Protein AF-A0A956D6F0-F1 (afdb_monomer)

pLDDT: mean 91.81, std 5.95, range [53.72, 97.88]

Foldseek 3Di:
DVPPVVVVVVLVCLLVCVLVVQPDAQPDFDCVQAQPPADPSQNRGAHNRRGRPSNVVSPVSNVCVVVVVVVCVVCVVVVVVQQVVLVVVDDPSVVVVVVVVVVVVVDDD

Radius of gyration: 21.66 Å; Cα contacts (8 Å, |Δi|>4): 102; chains: 1; bounding box: 41×32×58 Å

Structure (mmCIF, N/CA/C/O backbone):
data_AF-A0A956D6F0-F1
#
_entry.id   AF-A0A956D6F0-F1
#
loop_
_atom_site.group_PDB
_atom_site.id
_atom_site.type_symbol
_atom_site.label_atom_id
_atom_site.label_alt_id
_atom_site.label_comp_id
_atom_site.label_asym_id
_atom_site.label_entity_id
_atom_site.label_seq_id
_atom_site.pdbx_PDB_ins_code
_atom_site.Cartn_x
_atom_site.Cartn_y
_atom_site.Cartn_z
_atom_site.occupancy
_atom_site.B_iso_or_equiv
_atom_site.auth_seq_id
_atom_site.auth_comp_id
_atom_site.auth_asym_id
_atom_site.auth_atom_id
_atom_site.pdbx_PDB_model_num
ATOM 1 N N . MET A 1 1 ? 7.912 14.089 9.670 1.00 60.91 1 MET A N 1
ATOM 2 C CA . MET A 1 1 ? 6.660 14.272 8.893 1.00 60.91 1 MET A CA 1
ATOM 3 C C . MET A 1 1 ? 6.834 14.901 7.505 1.00 60.91 1 MET A C 1
ATOM 5 O O . MET A 1 1 ? 6.041 14.570 6.637 1.00 60.91 1 MET A O 1
ATOM 9 N N . ARG A 1 2 ? 7.845 15.748 7.238 1.00 75.69 2 ARG A N 1
ATOM 10 C CA . ARG A 1 2 ? 7.946 16.506 5.965 1.00 75.69 2 ARG A CA 1
ATOM 11 C C . ARG A 1 2 ? 8.053 15.656 4.683 1.00 75.69 2 ARG A C 1
ATOM 13 O O . ARG A 1 2 ? 7.651 16.131 3.632 1.00 75.69 2 ARG A O 1
ATOM 20 N N . LEU A 1 3 ? 8.542 14.416 4.774 1.00 87.88 3 LEU A N 1
ATOM 21 C CA . LEU A 1 3 ? 8.681 13.503 3.626 1.00 87.88 3 LEU A CA 1
ATOM 22 C C . LEU A 1 3 ? 7.494 12.542 3.433 1.00 87.88 3 LEU A C 1
ATOM 24 O O . LEU A 1 3 ? 7.364 11.952 2.368 1.00 87.88 3 LEU A O 1
ATOM 28 N N . GLY A 1 4 ? 6.619 12.384 4.432 1.00 91.00 4 GLY A N 1
ATOM 29 C CA . GLY A 1 4 ? 5.560 11.366 4.386 1.00 91.00 4 GLY A CA 1
ATOM 30 C C . GLY A 1 4 ? 4.465 11.702 3.376 1.00 91.00 4 GLY A C 1
ATOM 31 O O . GLY A 1 4 ? 4.157 10.903 2.500 1.00 91.00 4 GLY A O 1
ATOM 32 N N . VAL A 1 5 ? 3.925 12.920 3.458 1.00 94.00 5 VAL A N 1
ATOM 33 C CA . VAL A 1 5 ? 2.887 13.407 2.536 1.00 94.00 5 VAL A CA 1
ATOM 34 C C . VAL A 1 5 ? 3.337 13.361 1.070 1.00 94.00 5 VAL A C 1
ATOM 36 O O . VAL A 1 5 ? 2.618 12.763 0.273 1.00 94.00 5 VAL A O 1
ATOM 39 N N . PRO A 1 6 ? 4.501 13.921 0.677 1.00 95.44 6 PRO A N 1
ATOM 40 C CA . PRO A 1 6 ? 4.905 13.891 -0.727 1.00 95.44 6 PRO A CA 1
ATOM 41 C C . PRO A 1 6 ? 5.124 12.467 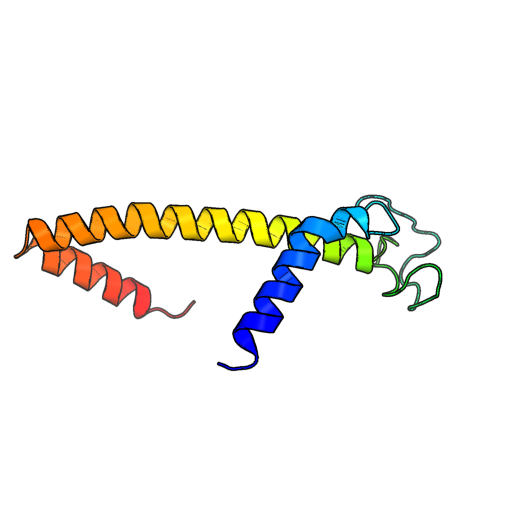-1.254 1.00 95.44 6 PRO A C 1
ATOM 43 O O . PRO A 1 6 ? 4.776 12.197 -2.399 1.00 95.44 6 PRO A O 1
ATOM 46 N N . LEU A 1 7 ? 5.624 11.540 -0.428 1.00 94.44 7 LEU A N 1
ATOM 47 C CA . LEU A 1 7 ? 5.790 10.142 -0.831 1.00 94.44 7 LEU A CA 1
ATOM 48 C C . LEU A 1 7 ? 4.441 9.452 -1.079 1.00 94.44 7 LEU A C 1
ATOM 50 O O . LEU A 1 7 ? 4.281 8.762 -2.082 1.00 94.44 7 LEU A O 1
ATOM 54 N N . VAL A 1 8 ? 3.462 9.669 -0.196 1.00 93.69 8 VAL A N 1
ATOM 55 C CA . VAL A 1 8 ? 2.107 9.117 -0.355 1.00 93.69 8 VAL A CA 1
ATOM 56 C C . VAL A 1 8 ? 1.426 9.691 -1.594 1.00 93.69 8 VAL A C 1
ATOM 58 O O . VAL A 1 8 ? 0.804 8.945 -2.344 1.00 93.69 8 VAL A O 1
ATOM 61 N N . VAL A 1 9 ? 1.573 10.995 -1.847 1.00 94.88 9 VAL A N 1
ATOM 62 C CA . VAL A 1 9 ? 1.029 11.640 -3.052 1.00 94.88 9 VAL A CA 1
ATOM 63 C C . VAL A 1 9 ? 1.661 11.059 -4.315 1.00 94.88 9 VAL A C 1
ATOM 65 O O . VAL A 1 9 ? 0.942 10.738 -5.258 1.00 94.88 9 VAL A O 1
ATOM 68 N N . LEU A 1 10 ? 2.983 10.868 -4.327 1.00 95.06 10 LEU A N 1
ATOM 69 C CA . LEU A 1 10 ? 3.679 10.245 -5.451 1.00 95.06 10 LEU A CA 1
ATOM 70 C C . LEU A 1 10 ? 3.203 8.805 -5.677 1.00 95.06 10 LEU A C 1
ATOM 72 O O . LEU A 1 10 ? 2.868 8.445 -6.802 1.00 95.06 10 LEU A O 1
ATOM 76 N N . PHE A 1 11 ? 3.126 7.998 -4.617 1.00 95.06 11 PHE A N 1
ATOM 77 C CA . PHE A 1 11 ? 2.620 6.630 -4.700 1.00 95.06 11 PHE A CA 1
ATOM 78 C C . PHE A 1 11 ? 1.186 6.593 -5.236 1.00 95.06 11 PHE A C 1
ATOM 80 O O . PHE A 1 11 ? 0.899 5.825 -6.148 1.00 95.06 11 PHE A O 1
ATOM 87 N N . ALA A 1 12 ? 0.296 7.445 -4.722 1.00 95.44 12 ALA A N 1
ATOM 88 C CA . ALA A 1 12 ? -1.087 7.520 -5.179 1.00 95.44 12 ALA A CA 1
ATOM 89 C C . ALA A 1 12 ? -1.175 7.925 -6.658 1.00 95.44 12 ALA A C 1
ATOM 91 O O . ALA A 1 12 ? -1.936 7.323 -7.413 1.00 95.44 12 ALA A O 1
ATOM 92 N N . ALA A 1 13 ? -0.363 8.891 -7.097 1.00 95.81 13 ALA A N 1
ATOM 93 C CA . ALA A 1 13 ? -0.287 9.274 -8.502 1.00 95.81 13 ALA A CA 1
ATOM 94 C C . ALA A 1 13 ? 0.179 8.099 -9.380 1.00 95.81 13 ALA A C 1
ATOM 96 O O . ALA A 1 13 ? -0.457 7.804 -10.389 1.00 95.81 13 ALA A O 1
ATOM 97 N N . LEU A 1 14 ? 1.225 7.374 -8.980 1.00 95.31 14 LEU A N 1
ATOM 98 C CA . LEU A 1 14 ? 1.693 6.187 -9.703 1.00 95.31 14 LEU A CA 1
ATOM 99 C C . LEU A 1 14 ? 0.669 5.044 -9.679 1.00 95.31 14 LEU A C 1
ATOM 101 O O . LEU A 1 14 ? 0.496 4.365 -10.679 1.00 95.31 14 LEU A O 1
ATOM 105 N N . ALA A 1 15 ? -0.060 4.840 -8.587 1.00 94.12 15 ALA A N 1
ATOM 106 C CA . ALA A 1 15 ? -1.094 3.811 -8.506 1.00 94.12 15 ALA A CA 1
ATOM 107 C C . ALA A 1 15 ? -2.314 4.126 -9.396 1.00 94.12 15 ALA A C 1
ATOM 109 O O . ALA A 1 15 ? -2.943 3.215 -9.932 1.00 94.12 15 ALA A O 1
ATOM 110 N N . ILE A 1 16 ? -2.662 5.405 -9.564 1.00 95.19 16 ILE A N 1
ATOM 111 C CA . ILE A 1 16 ? -3.803 5.834 -10.386 1.00 95.19 16 ILE A CA 1
ATOM 112 C C . ILE A 1 16 ? -3.414 5.906 -11.863 1.00 95.19 16 ILE A C 1
ATOM 114 O O . ILE A 1 16 ? -4.099 5.334 -12.707 1.00 95.19 16 ILE A O 1
ATOM 118 N N . PHE A 1 17 ? -2.321 6.606 -12.168 1.00 94.38 17 PHE A N 1
ATOM 119 C CA . PHE A 1 17 ? -1.912 6.905 -13.539 1.00 94.38 17 PHE A CA 1
ATOM 120 C C . PHE A 1 17 ? -0.915 5.890 -14.104 1.00 94.38 17 PHE A C 1
ATOM 122 O O . PHE A 1 17 ? -0.796 5.769 -15.318 1.00 94.38 17 PHE A O 1
ATOM 129 N N . GLY A 1 18 ? -0.219 5.134 -13.254 1.00 91.06 18 GLY A N 1
ATOM 130 C CA . GLY A 1 18 ? 0.845 4.210 -13.649 1.00 91.06 18 GLY A CA 1
ATOM 131 C C . GLY A 1 18 ? 0.467 3.205 -14.733 1.00 91.06 18 GLY A C 1
ATOM 132 O O . GLY A 1 18 ? 1.248 3.067 -15.666 1.00 91.06 18 GLY A O 1
ATOM 133 N N . PRO A 1 19 ? -0.711 2.553 -14.701 1.00 88.81 19 PRO A N 1
ATOM 134 C CA . PRO A 1 19 ? -1.105 1.641 -15.776 1.00 88.81 19 PRO A CA 1
ATOM 135 C C . PRO A 1 19 ? -1.184 2.301 -17.158 1.00 88.81 19 PRO A C 1
ATOM 137 O O . PRO A 1 19 ? -0.973 1.630 -18.158 1.00 88.81 19 PRO A O 1
ATOM 140 N N . TRP A 1 20 ? -1.453 3.610 -17.234 1.00 91.31 20 TRP A N 1
ATOM 141 C CA . TRP A 1 20 ? -1.433 4.358 -18.498 1.00 91.31 20 TRP A CA 1
ATOM 142 C C . TRP A 1 20 ? -0.031 4.819 -18.907 1.00 91.31 20 TRP A C 1
ATOM 144 O O . TRP A 1 20 ? 0.182 5.147 -20.069 1.00 91.31 20 TRP A O 1
ATOM 154 N N . LEU A 1 21 ? 0.912 4.865 -17.963 1.00 90.50 21 LEU A N 1
ATOM 155 C CA . LEU A 1 21 ? 2.324 5.156 -18.224 1.00 90.50 21 LEU A CA 1
ATOM 156 C C . LEU A 1 21 ? 3.146 3.888 -18.500 1.00 90.50 21 LEU A C 1
ATOM 158 O O . LEU A 1 21 ? 4.297 3.999 -18.918 1.00 90.50 21 LEU A O 1
ATOM 162 N N . ALA A 1 22 ? 2.592 2.704 -18.234 1.00 90.31 22 ALA A N 1
ATOM 163 C CA . ALA A 1 22 ? 3.274 1.435 -18.427 1.00 90.31 22 ALA A CA 1
ATOM 164 C C . ALA A 1 22 ? 3.583 1.210 -19.921 1.00 90.31 22 ALA A C 1
ATOM 166 O O . ALA A 1 22 ? 2.657 1.244 -20.735 1.00 90.31 22 ALA A O 1
ATOM 167 N N . PRO A 1 23 ? 4.856 0.976 -20.297 1.00 88.50 23 PRO A N 1
ATOM 168 C CA . PRO A 1 23 ? 5.217 0.775 -21.699 1.00 88.50 23 PRO A CA 1
ATOM 169 C C . PRO A 1 23 ? 4.682 -0.537 -22.292 1.00 88.50 23 PRO A C 1
ATOM 171 O O . PRO A 1 23 ? 4.435 -0.598 -23.495 1.00 88.50 23 PRO A O 1
ATOM 174 N N . TYR A 1 24 ? 4.499 -1.571 -21.461 1.00 91.69 24 TYR A N 1
ATOM 175 C CA . TYR A 1 24 ? 4.080 -2.906 -21.892 1.00 91.69 24 TYR A CA 1
ATOM 176 C C . TYR A 1 24 ? 2.988 -3.494 -20.989 1.00 91.69 24 TYR A C 1
ATOM 178 O O . TYR A 1 24 ? 2.727 -3.021 -19.881 1.00 91.69 24 TYR A O 1
ATOM 186 N N . ASP A 1 25 ? 2.350 -4.560 -21.473 1.00 91.19 25 ASP A N 1
ATOM 187 C CA . ASP A 1 25 ? 1.414 -5.365 -20.687 1.00 91.19 25 ASP A CA 1
ATOM 188 C C . ASP A 1 25 ? 2.188 -6.166 -19.613 1.00 91.19 25 ASP A C 1
ATOM 190 O O . ASP A 1 25 ? 3.119 -6.897 -19.961 1.00 91.19 25 ASP A O 1
ATOM 194 N N . PRO A 1 26 ? 1.829 -6.071 -18.315 1.00 90.25 26 PRO A N 1
ATOM 195 C CA . PRO A 1 26 ? 2.491 -6.810 -17.234 1.00 90.25 26 PRO A CA 1
ATOM 196 C C . PRO A 1 26 ? 2.328 -8.337 -17.329 1.00 90.25 26 PRO A C 1
ATOM 198 O O . PRO A 1 26 ? 2.966 -9.058 -16.565 1.00 90.25 26 PRO A O 1
ATOM 201 N N . MET A 1 27 ? 1.460 -8.843 -18.210 1.00 91.00 27 MET A N 1
ATOM 202 C CA . MET A 1 27 ? 1.280 -10.276 -18.464 1.00 91.00 27 MET A CA 1
ATOM 203 C C . MET A 1 27 ? 1.915 -10.739 -19.783 1.00 91.00 27 MET A C 1
ATOM 205 O O . MET A 1 27 ? 1.894 -11.936 -20.075 1.00 91.00 27 MET A O 1
ATOM 209 N N . ALA A 1 28 ? 2.488 -9.828 -20.576 1.00 91.75 28 ALA A N 1
ATOM 210 C CA . ALA A 1 28 ? 3.166 -10.183 -21.817 1.00 91.75 28 ALA A CA 1
ATOM 211 C C . ALA A 1 28 ? 4.540 -10.799 -21.527 1.00 91.75 28 ALA A C 1
ATOM 213 O O . ALA A 1 28 ? 5.470 -10.126 -21.090 1.00 91.75 28 ALA A O 1
ATOM 214 N N . ILE A 1 29 ? 4.645 -12.100 -21.784 1.00 90.88 29 ILE A N 1
ATOM 215 C CA . ILE A 1 29 ? 5.855 -12.898 -21.589 1.00 90.88 29 ILE A CA 1
ATOM 216 C C . ILE A 1 29 ? 6.703 -12.861 -22.867 1.00 90.88 29 ILE A C 1
ATOM 218 O O . ILE A 1 29 ? 6.207 -13.205 -23.941 1.00 90.88 29 ILE A O 1
ATOM 222 N N . ASP A 1 30 ? 7.987 -12.519 -22.738 1.00 90.81 30 ASP A N 1
ATOM 223 C CA . ASP A 1 30 ? 8.961 -12.541 -23.835 1.00 90.81 30 ASP A CA 1
ATOM 224 C C . ASP A 1 30 ? 10.283 -13.191 -23.399 1.00 90.81 30 ASP A C 1
ATOM 226 O O . ASP A 1 30 ? 11.234 -12.532 -22.979 1.00 90.81 30 ASP A O 1
ATOM 230 N N . LEU A 1 31 ? 10.369 -14.516 -23.544 1.00 90.81 31 LEU A N 1
ATOM 231 C CA . LEU A 1 31 ? 11.559 -15.279 -23.150 1.00 90.81 31 LEU A CA 1
ATOM 232 C C . LEU A 1 31 ? 12.822 -14.872 -23.923 1.00 90.81 31 LEU A C 1
ATOM 234 O O . LEU A 1 31 ? 13.921 -15.132 -23.434 1.00 90.81 31 LEU A O 1
ATOM 238 N N . ALA A 1 32 ? 12.701 -14.251 -25.103 1.00 90.38 32 ALA A N 1
ATOM 239 C CA . ALA A 1 32 ? 13.870 -13.809 -25.861 1.00 90.38 32 ALA A CA 1
ATOM 240 C C . ALA A 1 32 ? 14.625 -12.684 -25.137 1.00 90.38 32 ALA A C 1
ATOM 242 O O . ALA A 1 32 ? 15.838 -12.555 -25.297 1.00 90.38 32 ALA A O 1
ATOM 243 N N . HIS A 1 33 ? 13.918 -11.919 -24.305 1.00 88.62 33 HIS A N 1
ATOM 2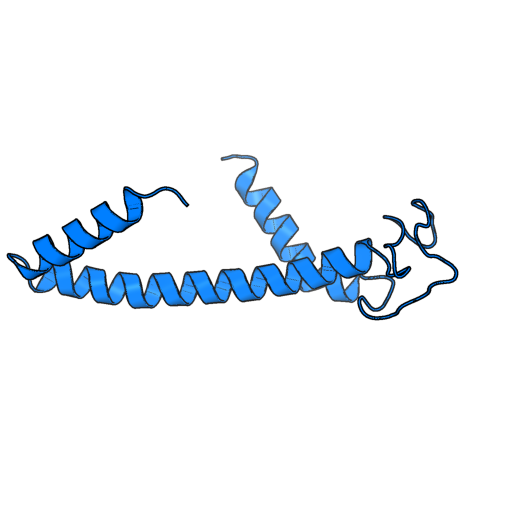44 C CA . HIS A 1 33 ? 14.470 -10.855 -23.479 1.00 88.62 33 HIS A CA 1
ATOM 245 C C . HIS A 1 33 ? 14.469 -11.221 -21.992 1.00 88.62 33 HIS A C 1
ATOM 247 O O . HIS A 1 33 ? 14.426 -10.326 -21.158 1.00 88.62 33 HIS A O 1
ATOM 253 N N . ALA A 1 34 ? 14.522 -12.502 -21.616 1.00 91.00 34 ALA A N 1
ATOM 254 C CA . ALA A 1 34 ? 14.651 -12.897 -20.211 1.00 91.00 34 ALA A CA 1
ATOM 255 C C . ALA A 1 34 ? 15.952 -12.356 -19.583 1.00 91.00 34 ALA A C 1
ATOM 257 O O . ALA A 1 34 ? 17.021 -12.424 -20.193 1.00 91.00 34 ALA A O 1
ATOM 258 N N . TYR A 1 35 ? 15.864 -11.843 -18.350 1.00 91.94 35 TYR A N 1
ATOM 259 C CA . TYR A 1 35 ? 16.984 -11.242 -17.607 1.00 91.94 35 TYR A CA 1
ATOM 260 C C . TYR A 1 35 ? 17.713 -10.105 -18.349 1.00 91.94 35 TYR A C 1
ATOM 262 O O . TYR A 1 35 ? 18.919 -9.902 -18.171 1.00 91.94 35 TYR A O 1
ATOM 270 N N . ALA A 1 36 ? 17.006 -9.347 -19.186 1.00 92.00 36 ALA A N 1
ATOM 271 C CA . ALA A 1 36 ? 17.586 -8.202 -19.868 1.00 92.00 36 ALA A CA 1
ATOM 272 C C . ALA A 1 36 ? 17.902 -7.084 -18.863 1.00 92.00 36 ALA A C 1
ATOM 274 O O . ALA A 1 36 ? 17.083 -6.713 -18.017 1.00 92.00 36 ALA A O 1
ATOM 275 N N . ALA A 1 37 ? 19.104 -6.518 -18.983 1.00 93.38 37 ALA A N 1
ATOM 276 C CA . ALA A 1 37 ? 19.516 -5.361 -18.198 1.00 93.38 37 ALA A CA 1
ATOM 277 C C . ALA A 1 37 ? 18.677 -4.109 -18.546 1.00 93.3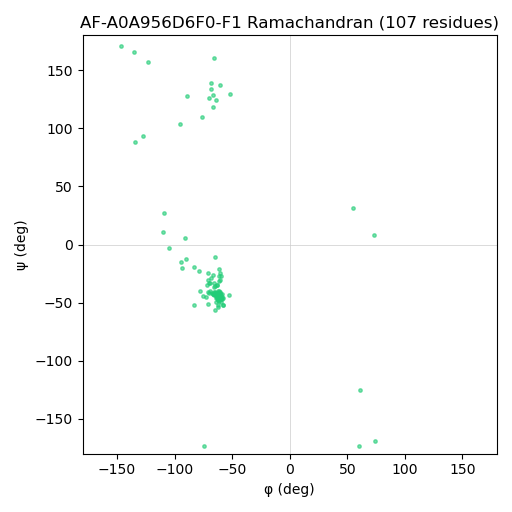8 37 ALA A C 1
ATOM 279 O O . ALA A 1 37 ? 18.092 -4.038 -19.635 1.00 93.38 37 ALA A O 1
ATOM 280 N N . PRO A 1 38 ? 18.643 -3.091 -17.663 1.00 93.50 38 PRO A N 1
ATOM 281 C CA . PRO A 1 38 ? 17.976 -1.822 -17.939 1.00 93.50 38 PRO A CA 1
ATOM 282 C C . PRO A 1 38 ? 18.425 -1.197 -19.264 1.00 93.50 38 PRO A C 1
ATOM 284 O O . PRO A 1 38 ? 19.619 -1.051 -19.530 1.00 93.50 38 PRO A O 1
ATOM 287 N N . SER A 1 39 ? 17.461 -0.818 -20.098 1.00 92.31 39 SER A N 1
ATOM 288 C CA . SER A 1 39 ? 17.679 -0.248 -21.428 1.00 92.31 39 SER A CA 1
ATOM 289 C C . SER A 1 39 ? 16.594 0.774 -21.781 1.00 92.31 39 SER A C 1
ATOM 291 O O . SER A 1 39 ? 15.584 0.899 -21.092 1.00 92.31 39 SER A O 1
ATOM 293 N N . ALA A 1 40 ? 16.771 1.509 -22.883 1.00 89.94 40 ALA A N 1
ATOM 294 C CA . ALA A 1 40 ? 15.747 2.441 -23.365 1.00 89.94 40 ALA A CA 1
ATOM 295 C C . ALA A 1 40 ? 14.425 1.737 -23.733 1.00 89.94 40 ALA A C 1
ATOM 297 O O . ALA A 1 40 ? 13.366 2.355 -23.637 1.00 89.94 40 ALA A O 1
ATOM 298 N N . ALA A 1 41 ? 14.496 0.457 -24.122 1.00 90.25 41 ALA A N 1
ATOM 299 C CA . ALA A 1 41 ? 13.329 -0.378 -24.384 1.00 90.25 41 ALA A CA 1
ATOM 300 C C . ALA A 1 41 ? 12.683 -0.887 -23.088 1.00 90.25 41 ALA A C 1
ATOM 302 O O . ALA A 1 41 ? 11.464 -0.873 -23.001 1.00 90.25 41 ALA A O 1
ATOM 303 N N . HIS A 1 42 ? 13.485 -1.268 -22.086 1.00 91.44 42 HIS A N 1
ATOM 304 C CA . HIS A 1 42 ? 13.036 -1.766 -20.780 1.00 91.44 42 HIS A CA 1
ATOM 305 C C . HIS A 1 42 ? 13.704 -0.981 -19.653 1.00 91.44 42 HIS A C 1
ATOM 307 O O . HIS A 1 42 ? 14.809 -1.316 -19.223 1.00 91.44 42 HIS A O 1
ATOM 313 N N . TRP A 1 43 ? 13.055 0.076 -19.164 1.00 91.25 43 TRP A N 1
ATOM 314 C CA . TRP A 1 43 ? 13.700 1.069 -18.288 1.00 91.25 43 TRP A CA 1
ATOM 315 C C . TRP A 1 43 ? 14.232 0.492 -16.975 1.00 91.25 43 TRP A C 1
ATOM 317 O O . TRP A 1 43 ? 15.227 0.984 -16.449 1.00 91.25 43 TRP A O 1
ATOM 327 N N . LEU A 1 44 ? 13.580 -0.550 -16.455 1.00 92.81 44 LEU A N 1
ATOM 328 C CA . LEU A 1 44 ? 14.011 -1.279 -15.259 1.00 92.81 44 LEU A CA 1
ATOM 329 C C . LEU A 1 44 ? 14.509 -2.698 -15.574 1.00 92.81 44 LEU A C 1
ATOM 331 O O . LEU A 1 44 ? 14.741 -3.479 -14.656 1.00 92.81 44 LEU A O 1
ATOM 335 N N . GLY A 1 45 ? 14.695 -3.019 -16.856 1.00 93.31 45 GLY A N 1
ATOM 336 C CA . GLY A 1 45 ? 14.993 -4.369 -17.319 1.00 93.31 45 GLY A CA 1
ATOM 337 C C . GLY A 1 45 ? 13.776 -5.294 -17.264 1.00 93.31 45 GLY A C 1
ATOM 338 O O . GLY A 1 45 ? 12.637 -4.859 -17.053 1.00 93.31 45 GLY A O 1
ATOM 339 N N . THR A 1 46 ? 14.034 -6.581 -17.461 1.00 95.25 46 THR A N 1
ATOM 340 C CA . THR A 1 46 ? 13.006 -7.623 -17.519 1.00 95.25 46 THR A CA 1
ATOM 341 C C . THR A 1 46 ? 13.245 -8.725 -16.487 1.00 95.25 46 THR A C 1
ATOM 343 O O . THR A 1 46 ? 14.358 -8.931 -15.997 1.00 95.25 46 THR A O 1
ATOM 346 N N . GLY A 1 47 ? 12.167 -9.427 -16.138 1.00 92.31 47 GLY A N 1
ATOM 347 C CA . GLY A 1 47 ? 12.201 -10.577 -15.239 1.00 92.31 47 GLY A CA 1
ATOM 348 C C . GLY A 1 47 ? 12.783 -11.848 -15.864 1.00 92.31 47 GLY A C 1
ATOM 349 O O . GLY A 1 47 ? 13.246 -11.880 -17.006 1.00 92.31 47 GLY A O 1
ATOM 350 N N . ASP A 1 48 ? 12.700 -12.932 -15.100 1.00 92.06 48 ASP A N 1
ATOM 351 C CA . ASP A 1 48 ? 13.051 -14.297 -15.506 1.00 92.06 48 ASP A CA 1
ATOM 352 C C . ASP A 1 48 ? 12.194 -14.818 -16.669 1.00 92.06 48 ASP A C 1
ATOM 354 O O . ASP A 1 48 ? 12.667 -15.561 -17.525 1.00 92.06 48 ASP A O 1
ATOM 358 N N . ASN A 1 49 ? 10.944 -14.373 -16.735 1.00 91.44 49 ASN A N 1
ATOM 359 C CA . ASN A 1 49 ? 10.013 -14.622 -17.832 1.00 91.44 49 ASN A CA 1
ATOM 360 C C . ASN A 1 49 ? 10.054 -13.540 -18.932 1.00 91.44 49 ASN A C 1
ATOM 362 O O . ASN A 1 49 ? 9.219 -13.556 -19.837 1.00 91.44 49 ASN A O 1
ATOM 366 N N . GLY A 1 50 ? 10.985 -12.585 -18.847 1.00 91.50 50 GLY A N 1
ATOM 367 C CA . GLY A 1 50 ? 11.118 -11.493 -19.811 1.00 91.50 50 GLY A CA 1
ATOM 368 C C . GLY A 1 50 ? 10.046 -10.405 -19.723 1.00 91.50 50 GLY A C 1
ATOM 369 O O . GLY A 1 50 ? 10.012 -9.517 -20.568 1.00 91.50 50 GLY A O 1
ATOM 370 N N . VAL A 1 51 ? 9.189 -10.433 -18.698 1.00 94.50 51 VAL A N 1
ATOM 371 C CA . VAL A 1 51 ? 8.196 -9.376 -18.465 1.00 94.50 51 VAL A CA 1
ATOM 372 C C . VAL A 1 51 ? 8.893 -8.077 -18.048 1.00 94.50 51 VAL A C 1
ATOM 374 O O . VAL A 1 51 ? 9.821 -8.092 -17.236 1.00 94.50 51 VAL A O 1
ATOM 377 N N . ASP A 1 52 ? 8.416 -6.943 -18.565 1.00 95.19 52 ASP A N 1
ATOM 378 C CA . ASP A 1 52 ? 8.928 -5.612 -18.233 1.00 95.19 52 ASP A CA 1
ATOM 379 C C . ASP A 1 52 ? 8.651 -5.223 -16.769 1.00 95.19 52 ASP A C 1
ATOM 381 O O . ASP A 1 52 ? 7.503 -5.091 -16.331 1.00 95.19 52 ASP A O 1
ATOM 385 N N . MET A 1 53 ? 9.722 -4.996 -16.003 1.00 94.94 53 MET A N 1
ATOM 386 C CA . MET A 1 53 ? 9.626 -4.794 -14.554 1.00 94.94 53 MET A CA 1
ATOM 387 C C . MET A 1 53 ? 8.962 -3.459 -14.183 1.00 94.94 53 MET A C 1
ATOM 389 O O . MET A 1 53 ? 8.249 -3.377 -13.183 1.00 94.94 53 MET A O 1
ATOM 393 N N . LEU A 1 54 ? 9.148 -2.408 -14.990 1.00 93.88 54 LEU A N 1
ATOM 394 C CA . LEU A 1 54 ? 8.488 -1.118 -14.759 1.00 93.88 54 LEU A CA 1
ATOM 395 C C . LEU A 1 54 ? 6.971 -1.257 -14.883 1.00 93.88 54 LEU A C 1
ATOM 397 O O . LEU A 1 54 ? 6.230 -0.794 -14.015 1.00 93.88 54 LEU A O 1
ATOM 401 N N . SER A 1 55 ? 6.519 -1.937 -15.932 1.00 94.38 55 SER A N 1
ATOM 402 C CA . SER A 1 55 ? 5.106 -2.200 -16.184 1.00 94.38 55 SER A CA 1
ATOM 403 C C . SER A 1 55 ? 4.482 -3.016 -15.050 1.00 94.38 55 SER A C 1
ATOM 405 O O . SER A 1 55 ? 3.404 -2.659 -14.565 1.00 94.38 55 SER A O 1
ATOM 407 N N . VAL A 1 56 ? 5.184 -4.041 -14.552 1.00 94.56 56 VAL A N 1
ATOM 408 C CA . VAL A 1 56 ? 4.760 -4.834 -13.382 1.00 94.56 56 VAL A CA 1
ATOM 409 C C . VAL A 1 56 ? 4.630 -3.969 -12.135 1.00 94.56 56 VAL A C 1
ATOM 411 O O . VAL A 1 56 ? 3.618 -4.051 -11.440 1.00 94.56 56 VAL A O 1
ATOM 414 N N . LEU A 1 57 ? 5.610 -3.110 -11.852 1.00 94.88 57 LEU A N 1
ATOM 415 C CA . LEU A 1 57 ? 5.580 -2.251 -10.668 1.00 94.88 57 LEU A CA 1
ATOM 416 C C . LEU A 1 57 ? 4.436 -1.233 -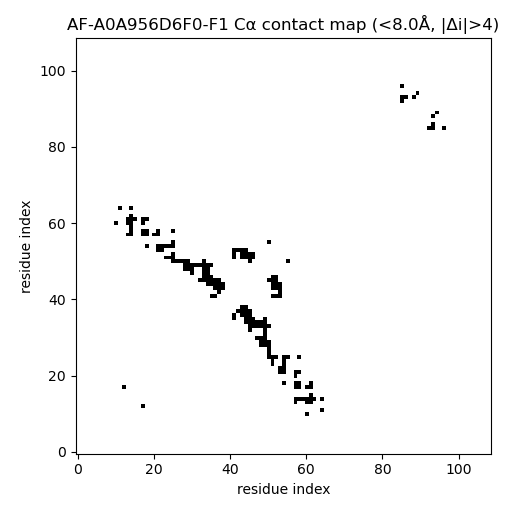10.715 1.00 94.88 57 LEU A C 1
ATOM 418 O O . LEU A 1 57 ? 3.766 -1.032 -9.705 1.00 94.88 57 LEU A O 1
ATOM 422 N N . LEU A 1 58 ? 4.171 -0.616 -11.869 1.00 95.50 58 LEU A N 1
ATOM 423 C CA . LEU A 1 58 ? 3.088 0.364 -12.016 1.00 95.50 58 LEU A CA 1
ATOM 424 C C . LEU A 1 58 ? 1.702 -0.279 -11.863 1.00 95.50 58 LEU A C 1
ATOM 426 O O . LEU A 1 58 ? 0.837 0.255 -11.163 1.00 95.50 58 LEU A O 1
ATOM 430 N N . HIS A 1 59 ? 1.497 -1.459 -12.451 1.00 95.50 59 HIS A N 1
ATOM 431 C CA . HIS A 1 59 ? 0.254 -2.215 -12.278 1.00 95.50 59 HIS A CA 1
ATOM 432 C C . HIS A 1 59 ? 0.113 -2.772 -10.855 1.00 95.50 59 HIS A C 1
ATOM 434 O O . HIS A 1 59 ? -0.968 -2.709 -10.262 1.00 95.50 59 HIS A O 1
ATOM 440 N N . GLY A 1 60 ? 1.215 -3.252 -10.275 1.00 94.62 60 GLY A N 1
ATOM 441 C CA . GLY A 1 60 ? 1.288 -3.711 -8.893 1.00 94.62 60 GLY A CA 1
ATOM 442 C C . GLY A 1 60 ? 0.977 -2.597 -7.894 1.00 94.62 60 GLY A C 1
ATOM 443 O O . GLY A 1 60 ? 0.227 -2.826 -6.949 1.00 94.62 60 GLY A O 1
ATOM 444 N N . ALA A 1 61 ? 1.456 -1.372 -8.135 1.00 95.50 61 ALA A N 1
ATOM 445 C CA . ALA A 1 61 ? 1.154 -0.207 -7.306 1.00 95.50 61 ALA A CA 1
ATOM 446 C C . ALA A 1 61 ? -0.352 0.093 -7.267 1.00 95.50 61 ALA A C 1
ATOM 448 O O . ALA A 1 61 ? -0.900 0.340 -6.190 1.00 95.50 61 ALA A O 1
ATOM 449 N N . ARG A 1 62 ? -1.049 -0.000 -8.411 1.00 95.44 62 ARG A N 1
ATOM 450 C CA . ARG A 1 62 ? -2.515 0.130 -8.462 1.00 95.44 62 ARG A CA 1
ATOM 451 C C . ARG A 1 62 ? -3.206 -0.931 -7.617 1.00 95.44 62 ARG A C 1
ATOM 453 O O . ARG A 1 62 ? -4.079 -0.600 -6.815 1.00 95.44 62 ARG A O 1
ATOM 460 N N . LEU A 1 63 ? -2.825 -2.196 -7.796 1.00 95.56 63 LEU A N 1
ATOM 461 C CA . LEU A 1 63 ? -3.416 -3.309 -7.056 1.00 95.56 63 LEU A CA 1
ATOM 462 C C . LEU A 1 63 ? -3.184 -3.155 -5.547 1.00 95.56 63 LEU A C 1
ATOM 464 O O . LEU A 1 63 ? -4.136 -3.231 -4.774 1.00 95.56 63 LEU A O 1
ATOM 468 N N . ALA A 1 64 ? -1.947 -2.868 -5.139 1.00 95.75 64 ALA A N 1
ATOM 469 C CA . ALA A 1 64 ? -1.582 -2.635 -3.746 1.00 95.75 64 ALA A CA 1
ATOM 470 C C . ALA A 1 64 ? -2.364 -1.462 -3.138 1.00 95.75 64 ALA A C 1
ATOM 472 O O . ALA A 1 64 ? -2.863 -1.572 -2.019 1.00 95.75 64 ALA A O 1
ATOM 473 N N . GLY A 1 65 ? -2.528 -0.366 -3.886 1.00 95.75 65 GLY A N 1
ATOM 474 C CA . GLY A 1 65 ? -3.317 0.787 -3.460 1.00 95.75 65 GLY A CA 1
ATOM 475 C C . GLY A 1 65 ? -4.792 0.447 -3.236 1.00 95.75 65 GLY A C 1
ATOM 476 O O . GLY A 1 65 ? -5.348 0.788 -2.194 1.00 95.75 65 GLY A O 1
ATOM 477 N N . VAL A 1 66 ? -5.421 -0.269 -4.175 1.00 96.25 66 VAL A N 1
ATOM 478 C CA . VAL A 1 66 ? -6.830 -0.686 -4.060 1.00 96.25 66 VAL A CA 1
ATOM 479 C C . VAL A 1 66 ? -7.026 -1.644 -2.886 1.00 96.25 66 VAL A C 1
ATOM 481 O O . VAL A 1 66 ? -7.910 -1.424 -2.061 1.00 96.25 66 VAL A O 1
ATOM 484 N N . VAL A 1 67 ? -6.193 -2.681 -2.780 1.00 97.31 67 VAL A N 1
ATOM 485 C CA . VAL A 1 67 ? -6.280 -3.661 -1.688 1.00 97.31 67 VAL A CA 1
ATOM 486 C C . VAL A 1 67 ? -6.049 -2.985 -0.339 1.00 97.31 67 VAL A C 1
ATOM 488 O O . VAL A 1 67 ? -6.838 -3.184 0.580 1.00 97.31 67 VAL A O 1
ATOM 491 N N . GLY A 1 68 ? -5.023 -2.137 -0.228 1.00 95.75 68 GLY A N 1
ATOM 492 C CA . GLY A 1 68 ? -4.731 -1.396 0.997 1.00 95.75 68 GLY A CA 1
ATOM 493 C C . GLY A 1 68 ? -5.895 -0.503 1.425 1.00 95.75 68 GLY A C 1
ATOM 494 O O . GLY A 1 68 ? -6.296 -0.535 2.588 1.00 95.75 68 GLY A O 1
ATOM 495 N N . LEU A 1 69 ? -6.493 0.238 0.486 1.00 95.88 69 LEU A N 1
ATOM 496 C CA . LEU A 1 69 ? -7.641 1.097 0.774 1.00 95.88 69 LEU A CA 1
ATOM 497 C C . LEU A 1 69 ? -8.858 0.290 1.243 1.00 95.88 69 LEU A C 1
ATOM 499 O O . LEU A 1 69 ? -9.519 0.689 2.201 1.00 95.88 69 LEU A O 1
ATOM 503 N N . LEU A 1 70 ? -9.133 -0.850 0.603 1.00 97.69 70 LEU A N 1
ATOM 504 C CA . LEU A 1 70 ? -10.219 -1.737 1.011 1.00 97.69 70 LEU A CA 1
ATOM 505 C C . LEU A 1 70 ? -9.978 -2.281 2.419 1.00 97.69 70 LEU A C 1
ATOM 507 O O . LEU A 1 70 ? -10.843 -2.129 3.275 1.00 97.69 70 LEU A O 1
ATOM 511 N N . VAL A 1 71 ? -8.804 -2.853 2.691 1.00 97.44 71 VAL A N 1
ATOM 512 C CA . VAL A 1 71 ? -8.472 -3.421 4.007 1.00 97.44 71 VAL A CA 1
ATOM 513 C C . VAL A 1 71 ? -8.581 -2.367 5.106 1.00 97.44 71 VAL A C 1
ATOM 515 O O . VAL A 1 71 ? -9.202 -2.623 6.135 1.00 97.44 71 VAL A O 1
ATOM 518 N N . VAL A 1 72 ? -8.032 -1.169 4.889 1.00 96.69 72 VAL A N 1
ATOM 519 C CA . VAL A 1 72 ? -8.131 -0.071 5.861 1.00 96.69 72 VAL A CA 1
ATOM 520 C C . VAL A 1 72 ? -9.583 0.351 6.056 1.00 96.69 72 VAL A C 1
ATOM 522 O O . VAL A 1 72 ? -10.014 0.497 7.195 1.00 96.69 72 VAL A O 1
ATOM 525 N N . GLY A 1 73 ? -10.355 0.502 4.977 1.00 97.69 73 GLY A N 1
ATOM 526 C CA . GLY A 1 73 ? -11.773 0.850 5.057 1.00 97.69 73 GLY A CA 1
ATOM 527 C C . GLY A 1 73 ? -12.584 -0.182 5.842 1.00 97.69 73 GLY A C 1
ATOM 528 O O . GLY A 1 73 ? -13.355 0.184 6.731 1.00 97.69 73 GLY A O 1
ATOM 529 N N . PHE A 1 74 ? -12.370 -1.471 5.572 1.00 97.88 74 PHE A N 1
ATOM 530 C CA . PHE A 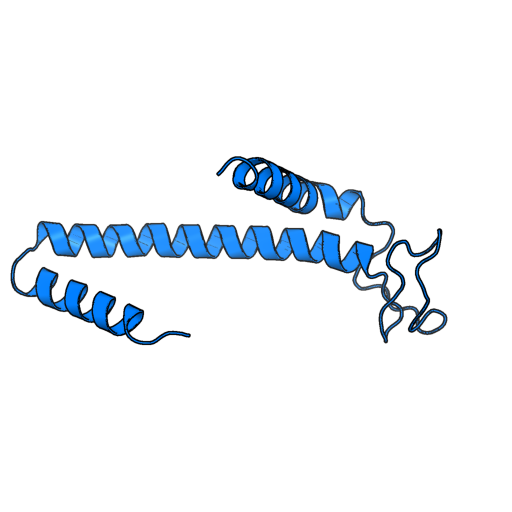1 74 ? -13.012 -2.570 6.292 1.00 97.88 74 PHE A CA 1
ATOM 531 C C . PHE A 1 74 ? -12.629 -2.559 7.774 1.00 97.88 74 PHE A C 1
ATOM 533 O O . PHE A 1 74 ? -13.506 -2.482 8.635 1.00 97.88 74 PHE A O 1
ATOM 540 N N . THR A 1 75 ? -11.336 -2.558 8.086 1.00 96.25 75 THR A N 1
ATOM 541 C CA . THR A 1 75 ? -10.853 -2.573 9.471 1.00 96.25 75 THR A CA 1
ATOM 542 C C . THR A 1 75 ? -11.308 -1.338 10.243 1.00 96.25 75 THR A C 1
ATOM 544 O O . THR A 1 75 ? -11.756 -1.467 11.378 1.00 96.25 75 THR A O 1
ATOM 547 N N . ALA A 1 76 ? -11.273 -0.150 9.636 1.00 96.94 76 ALA A N 1
ATOM 548 C CA . ALA A 1 76 ? -11.753 1.074 10.268 1.00 96.94 76 ALA A CA 1
ATOM 549 C C . ALA A 1 76 ? -13.259 1.012 10.545 1.00 96.94 76 ALA A C 1
ATOM 551 O O . ALA A 1 76 ? -13.690 1.370 11.637 1.00 96.94 76 ALA A O 1
ATOM 552 N N . THR A 1 77 ? -14.061 0.519 9.599 1.00 97.56 77 THR A N 1
ATOM 553 C CA . THR A 1 77 ? -15.518 0.412 9.765 1.00 97.56 77 THR A CA 1
ATOM 554 C C . THR A 1 77 ? -15.876 -0.565 10.881 1.00 97.56 77 THR A C 1
ATOM 556 O O . THR A 1 77 ? -16.544 -0.192 11.845 1.00 97.56 77 THR A O 1
ATOM 559 N N . PHE A 1 78 ? -15.401 -1.809 10.794 1.00 96.62 78 PHE A N 1
ATOM 560 C CA . PHE A 1 78 ? -15.727 -2.844 11.775 1.00 96.62 78 PHE A CA 1
ATOM 561 C C . PHE A 1 78 ? -15.072 -2.579 13.131 1.00 96.62 78 PHE A C 1
ATOM 563 O O . PHE A 1 78 ? -15.732 -2.701 14.161 1.00 96.62 78 PHE A O 1
ATOM 570 N N . GLY A 1 79 ? -13.810 -2.148 13.140 1.00 94.31 79 GLY A N 1
ATOM 571 C CA . GLY A 1 79 ? -13.090 -1.784 14.358 1.00 94.31 79 GLY A CA 1
ATOM 572 C C . GLY A 1 79 ? -13.768 -0.636 15.103 1.00 94.31 79 GLY A C 1
ATOM 573 O O . GLY A 1 79 ? -13.922 -0.710 16.319 1.00 94.31 79 GLY A O 1
ATOM 574 N N . THR A 1 80 ? -14.265 0.376 14.384 1.00 95.12 80 THR A N 1
ATOM 575 C CA . THR A 1 80 ? -15.003 1.492 14.997 1.00 95.12 80 THR A CA 1
ATOM 576 C C . THR A 1 80 ? -16.347 1.041 15.561 1.00 95.12 80 THR A C 1
ATOM 578 O O . THR A 1 80 ? -16.697 1.445 16.664 1.00 95.12 80 THR A O 1
ATOM 581 N N . VAL A 1 81 ? -17.092 0.181 14.858 1.00 95.19 81 VAL A N 1
ATOM 582 C CA . VAL A 1 81 ? -18.362 -0.370 15.369 1.00 95.19 81 VAL A CA 1
ATOM 583 C C . VAL A 1 81 ? -18.130 -1.186 16.642 1.00 95.19 81 VAL A C 1
ATOM 585 O O . VAL A 1 81 ? -18.817 -0.972 17.638 1.00 95.19 81 VAL A O 1
ATOM 588 N N . ILE A 1 82 ? -17.141 -2.084 16.639 1.00 92.12 82 ILE A N 1
ATOM 589 C CA . ILE A 1 82 ? -16.799 -2.905 17.809 1.00 92.12 82 ILE A CA 1
ATOM 590 C C . ILE A 1 82 ? -16.330 -2.016 18.967 1.00 92.12 82 ILE A C 1
ATOM 592 O O . ILE A 1 82 ? -16.811 -2.175 20.087 1.00 92.12 82 ILE A O 1
ATOM 596 N N . GLY A 1 83 ? -15.448 -1.049 18.700 1.00 92.62 83 GLY A N 1
ATOM 597 C CA . GLY A 1 83 ? -14.955 -0.108 19.706 1.00 92.62 83 GLY A CA 1
ATOM 598 C C . GLY A 1 83 ? -16.061 0.770 20.296 1.00 92.62 83 GLY A C 1
ATOM 599 O O . GLY A 1 83 ? -16.115 0.970 21.506 1.00 92.62 83 GLY A O 1
ATOM 600 N N . ALA A 1 84 ? -17.000 1.238 19.470 1.00 92.94 84 ALA A N 1
ATOM 601 C CA . ALA A 1 84 ? -18.153 2.002 19.935 1.00 92.94 84 ALA A CA 1
ATOM 602 C C . ALA A 1 84 ? -19.085 1.157 20.818 1.00 92.94 84 ALA A C 1
ATOM 604 O O . ALA A 1 84 ? -19.557 1.642 21.844 1.00 92.94 84 ALA A O 1
ATOM 605 N N . LEU A 1 85 ? -19.325 -0.111 20.458 1.00 90.19 85 LEU A N 1
ATOM 606 C CA . LEU A 1 85 ? -20.117 -1.038 21.274 1.00 90.19 85 LEU A CA 1
ATOM 607 C C . LEU A 1 85 ? -19.442 -1.341 22.618 1.00 90.19 85 LEU A C 1
ATOM 609 O O . LEU A 1 85 ? -20.131 -1.370 23.637 1.00 90.19 85 LEU A O 1
ATOM 613 N N . ALA A 1 86 ? -18.118 -1.521 22.630 1.00 89.75 86 ALA A N 1
ATOM 614 C CA . ALA A 1 86 ? -17.332 -1.699 23.851 1.00 89.75 86 ALA A CA 1
ATOM 615 C C . ALA A 1 86 ? -17.500 -0.498 24.793 1.00 89.75 86 ALA A C 1
ATOM 617 O O . ALA A 1 86 ? -17.921 -0.659 25.940 1.00 89.75 86 ALA A O 1
ATOM 618 N N . GLY A 1 87 ? -17.282 0.711 24.263 1.00 89.31 87 GLY A N 1
ATOM 619 C CA . GLY A 1 87 ? -17.395 1.954 25.023 1.00 89.31 87 GLY A CA 1
ATOM 620 C C . GLY A 1 87 ? -18.821 2.268 25.486 1.00 89.31 87 GLY A C 1
ATOM 621 O O . GLY A 1 87 ? -18.998 2.827 26.565 1.00 89.31 87 GLY A O 1
ATOM 622 N N . TYR A 1 88 ? -19.844 1.891 24.710 1.00 91.81 88 TYR A N 1
ATOM 623 C CA . TYR A 1 88 ? -21.245 2.091 25.092 1.00 91.81 88 TYR A CA 1
ATOM 624 C C . TYR A 1 88 ? -21.716 1.099 26.164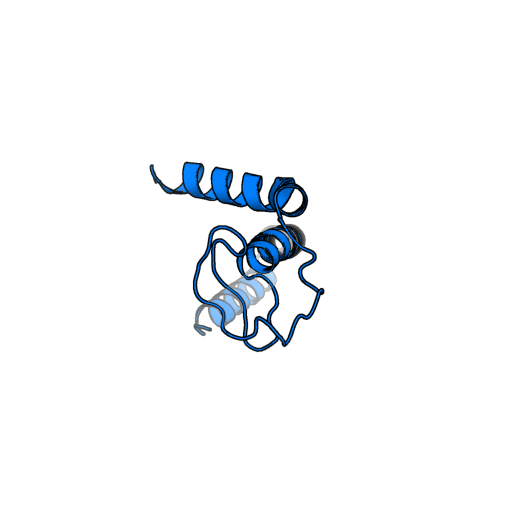 1.00 91.81 88 TYR A C 1
ATOM 626 O O . TYR A 1 88 ? -22.389 1.499 27.113 1.00 91.81 88 TYR A O 1
ATOM 634 N N . ALA A 1 89 ? -21.384 -0.190 26.026 1.00 90.88 89 ALA A N 1
ATOM 635 C CA . ALA A 1 89 ? -21.798 -1.220 26.980 1.00 90.88 89 ALA A CA 1
ATOM 636 C C . ALA A 1 89 ? -21.051 -1.109 28.320 1.00 90.88 89 ALA A C 1
ATOM 638 O O . ALA A 1 89 ? -21.628 -1.393 29.372 1.00 90.88 89 ALA A O 1
ATOM 639 N N . GLY A 1 90 ? -19.779 -0.699 28.281 1.00 85.75 90 GLY A N 1
ATOM 640 C CA . GLY A 1 90 ? -18.920 -0.579 29.454 1.00 85.75 90 GLY A CA 1
ATOM 641 C C . GLY A 1 90 ? -18.714 -1.898 30.218 1.00 85.75 90 GLY A C 1
ATOM 642 O O . GLY A 1 90 ? -19.119 -2.993 29.808 1.00 85.75 90 GLY A O 1
ATOM 643 N N . GLY A 1 91 ? -18.052 -1.802 31.372 1.00 91.06 91 GLY A N 1
ATOM 644 C CA . GLY A 1 91 ? -17.920 -2.904 32.325 1.00 91.06 91 GLY A CA 1
ATOM 645 C C . GLY A 1 91 ? -17.204 -4.139 31.762 1.00 91.06 91 GLY A C 1
ATOM 646 O O . GLY A 1 91 ? -16.066 -4.071 31.309 1.00 91.06 91 GLY A O 1
ATOM 647 N N . ARG A 1 92 ? -17.853 -5.310 31.842 1.00 88.38 92 ARG A N 1
ATOM 648 C CA . ARG A 1 92 ? -17.230 -6.604 31.494 1.00 88.38 92 ARG A CA 1
ATOM 649 C C . ARG A 1 92 ? -16.985 -6.778 29.993 1.00 88.38 92 ARG A C 1
ATOM 651 O O . ARG A 1 92 ? -16.046 -7.479 29.629 1.00 88.38 92 ARG A O 1
ATOM 658 N N . VAL A 1 93 ? -17.826 -6.180 29.146 1.00 87.75 93 VAL A N 1
ATOM 659 C CA . VAL A 1 93 ? -17.697 -6.277 27.680 1.00 87.75 93 VAL A CA 1
ATOM 660 C C . VAL A 1 93 ? -16.509 -5.447 27.204 1.00 87.75 93 VAL A C 1
ATOM 662 O O . VAL A 1 93 ? -15.684 -5.948 26.447 1.00 87.75 93 VAL A O 1
ATOM 665 N N . ASP A 1 94 ? -16.381 -4.225 27.720 1.00 91.00 94 ASP A N 1
ATOM 666 C CA . ASP A 1 94 ? -15.250 -3.338 27.441 1.00 91.00 94 ASP A CA 1
ATOM 667 C C . ASP A 1 94 ? -13.909 -3.961 27.858 1.00 91.00 94 ASP A C 1
ATOM 669 O O . ASP A 1 94 ? -12.977 -4.046 27.058 1.00 91.00 94 ASP A O 1
ATOM 673 N N . HIS A 1 95 ? -13.842 -4.521 29.073 1.00 91.56 95 HIS A N 1
ATOM 674 C CA . HIS A 1 95 ? -12.644 -5.220 29.543 1.00 91.56 95 HIS A CA 1
ATOM 675 C C . HIS A 1 95 ? -12.273 -6.433 28.682 1.00 91.56 95 HIS A C 1
ATOM 677 O O . HIS A 1 95 ? -11.092 -6.640 28.413 1.00 91.56 95 HIS A O 1
ATOM 683 N N . ALA A 1 96 ? -13.251 -7.236 28.251 1.00 91.25 96 ALA A N 1
ATOM 684 C CA . ALA A 1 96 ? -12.982 -8.407 27.418 1.00 91.25 96 ALA A CA 1
ATOM 685 C C . ALA A 1 96 ? -12.451 -8.016 26.028 1.00 91.25 96 ALA A C 1
ATOM 687 O O . ALA A 1 96 ? -11.508 -8.634 25.537 1.00 91.25 96 ALA A O 1
ATOM 688 N N . LEU A 1 97 ? -13.035 -6.984 25.408 1.00 90.31 97 LEU A N 1
ATOM 689 C CA . LEU A 1 97 ? -12.626 -6.509 24.085 1.00 90.31 97 LEU A CA 1
ATOM 690 C C . LEU A 1 97 ? -11.267 -5.804 24.120 1.00 90.31 97 LEU A C 1
ATOM 692 O O . LEU A 1 97 ? -10.432 -6.062 23.255 1.00 90.31 97 LEU A O 1
ATOM 696 N N . SER A 1 98 ? -11.016 -4.988 25.143 1.00 90.38 98 SER A N 1
ATOM 697 C CA . SER A 1 98 ? -9.716 -4.340 25.343 1.00 90.38 98 SER A CA 1
ATOM 698 C C . SER A 1 98 ? -8.610 -5.368 25.596 1.00 90.38 98 SER A C 1
ATOM 700 O O . SER A 1 98 ? -7.574 -5.322 24.943 1.00 90.38 98 SER A O 1
ATOM 702 N N . ALA A 1 99 ? -8.861 -6.379 26.438 1.00 90.81 99 ALA A N 1
ATOM 703 C CA . ALA A 1 99 ? -7.894 -7.452 26.682 1.00 90.81 99 ALA A CA 1
ATOM 704 C C . ALA A 1 99 ? -7.593 -8.282 25.421 1.00 90.81 99 ALA A C 1
ATOM 706 O O . ALA A 1 99 ? -6.463 -8.731 25.227 1.00 90.81 99 ALA A O 1
ATOM 707 N N . LEU A 1 100 ? -8.587 -8.487 24.550 1.00 90.38 100 LEU A N 1
ATOM 708 C CA . LEU A 1 100 ? -8.371 -9.139 23.260 1.00 90.38 100 LEU A CA 1
ATOM 709 C C . LEU A 1 100 ? -7.487 -8.286 22.340 1.00 90.38 100 LEU A C 1
ATOM 711 O O . LEU A 1 100 ? -6.593 -8.829 21.696 1.00 90.38 100 LEU A O 1
ATOM 715 N N . ALA A 1 101 ? -7.710 -6.971 22.283 1.00 89.44 101 ALA A N 1
ATOM 716 C CA . ALA A 1 101 ? -6.867 -6.062 21.509 1.00 89.44 101 ALA A CA 1
ATOM 717 C C . ALA A 1 101 ? -5.415 -6.070 22.018 1.00 89.44 101 ALA A C 1
ATOM 719 O O . ALA A 1 101 ? -4.493 -6.228 21.217 1.00 89.44 101 ALA A O 1
ATOM 720 N N . AS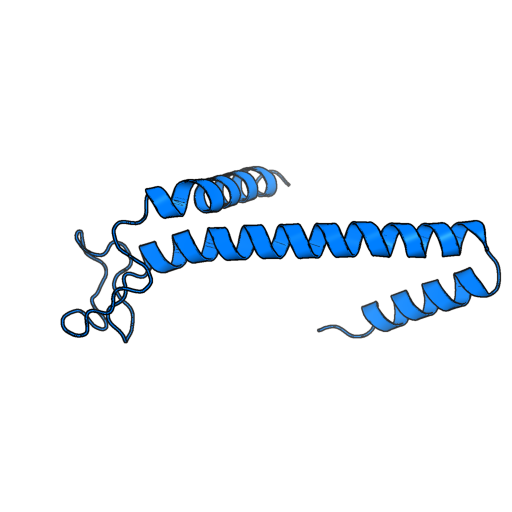P A 1 102 ? -5.224 -6.013 23.339 1.00 91.69 102 ASP A N 1
ATOM 721 C CA . ASP A 1 102 ? -3.904 -6.102 23.971 1.00 91.69 102 ASP A CA 1
ATOM 722 C C . ASP A 1 102 ? -3.204 -7.423 23.626 1.00 91.69 102 ASP A C 1
ATOM 724 O O . ASP A 1 102 ? -2.026 -7.425 23.275 1.00 91.69 102 ASP A O 1
ATOM 728 N N . LEU A 1 103 ? -3.931 -8.548 23.660 1.00 92.12 103 LEU A N 1
ATOM 729 C CA . LEU A 1 103 ? -3.404 -9.860 23.275 1.00 92.12 103 LEU A CA 1
ATOM 730 C C . LEU A 1 103 ? -2.937 -9.869 21.814 1.00 92.12 103 LEU A C 1
ATOM 732 O O . LEU A 1 103 ? -1.852 -10.364 21.522 1.00 92.12 103 LEU A O 1
ATOM 736 N N . LEU A 1 104 ? -3.741 -9.319 20.901 1.00 88.25 104 LEU A N 1
ATOM 737 C CA . LEU A 1 104 ? -3.399 -9.252 19.479 1.00 88.25 104 LEU A CA 1
ATOM 738 C C . LEU A 1 104 ? -2.180 -8.356 19.225 1.00 88.25 104 LEU A C 1
ATOM 740 O O . LEU A 1 104 ? -1.368 -8.680 18.366 1.00 88.25 104 LEU A O 1
ATOM 744 N N . GLN A 1 105 ? -2.023 -7.262 19.973 1.00 89.06 105 GLN A N 1
ATOM 745 C CA . GLN A 1 105 ? -0.857 -6.379 19.865 1.00 89.06 105 GLN A CA 1
ATOM 746 C C . GLN A 1 105 ? 0.389 -6.923 20.580 1.00 89.06 105 GLN A C 1
ATOM 748 O O . GLN A 1 105 ? 1.504 -6.529 20.237 1.00 89.06 105 GLN A O 1
ATOM 753 N N . ALA A 1 106 ? 0.224 -7.817 21.558 1.00 92.62 106 ALA A N 1
ATOM 754 C CA . ALA A 1 106 ? 1.329 -8.424 22.299 1.00 92.62 106 ALA A CA 1
ATOM 755 C C . ALA A 1 106 ? 2.141 -9.420 21.458 1.00 92.62 106 ALA A C 1
ATOM 757 O O . ALA A 1 106 ? 3.318 -9.640 21.750 1.00 92.62 106 ALA A O 1
ATOM 758 N N . PHE A 1 107 ? 1.538 -10.009 20.421 1.00 85.19 107 PHE A N 1
ATOM 759 C CA . PHE A 1 107 ? 2.234 -10.876 19.474 1.00 85.19 107 PHE A CA 1
ATOM 760 C C . PHE A 1 107 ? 2.666 -10.076 18.237 1.00 85.19 107 PHE A C 1
ATOM 762 O O . PHE A 1 107 ? 1.828 -9.787 17.382 1.00 85.19 107 PHE A O 1
ATOM 769 N N . PRO A 1 108 ? 3.958 -9.719 18.100 1.00 74.81 108 PRO A N 1
ATOM 770 C CA . PRO A 1 108 ? 4.454 -9.132 16.864 1.00 74.81 108 PRO A CA 1
ATOM 771 C C . PRO A 1 108 ? 4.398 -10.177 15.740 1.00 74.81 108 PRO A C 1
ATOM 773 O O . PRO A 1 108 ? 4.879 -11.300 15.908 1.00 74.81 108 PRO A O 1
ATOM 776 N N . GLY A 1 109 ? 3.789 -9.793 14.618 1.00 53.72 109 GLY A N 1
ATOM 777 C CA . GLY A 1 109 ? 3.873 -10.490 13.332 1.00 53.72 109 GLY A CA 1
ATOM 778 C C . GLY A 1 109 ? 4.950 -9.897 12.437 1.00 53.72 109 GLY A C 1
ATOM 779 O O . GLY A 1 109 ? 5.277 -8.702 12.627 1.00 53.72 109 GLY A O 1
#

Nearest PDB structures (foldseek):
  8xfc-assembly1_C  TM=8.161E-01  e=3.828E-05  Mycobacterium tuberculosis H37Rv
  8j5q-assembly1_C  TM=8.181E-01  e=2.301E-04  Mycobacterium tuberculosis H37Rv

Solvent-accessible surface area (backbone atoms only — not comparable to full-atom values): 5889 Å² total; per-residue (Å²): 115,90,65,54,62,62,51,52,53,50,50,51,49,38,23,70,49,18,61,79,69,33,90,55,59,61,80,51,71,34,68,92,43,38,64,35,69,64,36,96,90,30,77,65,7,27,36,84,54,17,23,42,43,52,19,37,51,23,44,45,38,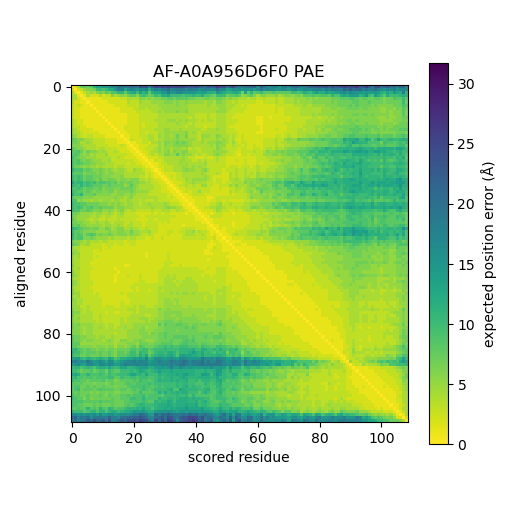26,52,51,49,53,51,50,52,49,53,51,52,50,49,52,53,54,50,48,53,52,51,51,50,26,68,70,70,32,72,73,57,26,53,52,54,51,51,49,52,50,55,60,68,70,55,84,129

Sequence (109 aa):
MRLGVPLVVLFAALAIFGPWLAPYDPMAIDLAHAYAAPSAAHWLGTGDNGVDMLSVLLHGARLAGVVGLLVVGFTATFGTVIGALAGYAGGRVDHALSALADLLQAFPG

Secondary structure (DSSP, 8-state):
-TTHHHHHHHHHHHHHHHHHH-SS-TT---GGGTTPPS-SSSTT-B-TT--BHHHHHHHHHHHHHHHHHHHHHHHHHHHHHHHHHHHHH-HHHHHHHHHHHHHHHHS--

Mean predicted aligned error: 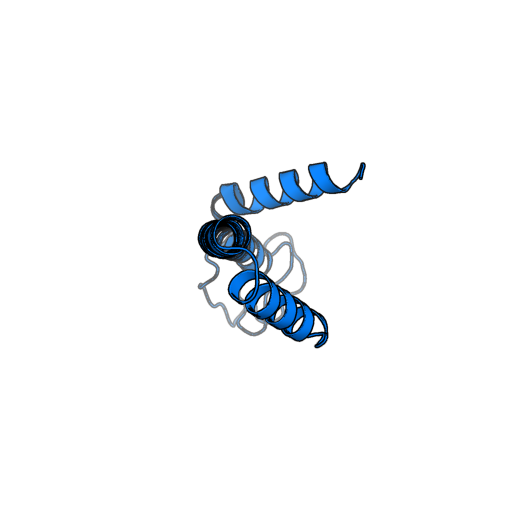5.87 Å